Protein AF-A0A914RDE6-F1 (afdb_monomer_lite)

Structure (mmCIF, N/CA/C/O backbone):
data_AF-A0A914RDE6-F1
#
_entry.id   AF-A0A914RDE6-F1
#
loop_
_atom_site.group_PDB
_atom_site.id
_atom_site.type_symbol
_atom_site.label_atom_id
_atom_site.label_alt_id
_atom_site.label_comp_id
_atom_site.label_asym_id
_atom_site.label_entity_id
_atom_site.label_seq_id
_atom_site.pdbx_PDB_ins_code
_atom_site.Cartn_x
_atom_site.Cartn_y
_atom_site.Cartn_z
_atom_site.occupancy
_atom_site.B_iso_or_equiv
_atom_site.auth_seq_id
_atom_site.auth_comp_id
_atom_site.auth_asym_id
_atom_site.auth_atom_id
_atom_site.pdbx_PDB_model_num
ATOM 1 N N . MET A 1 1 ? 12.003 3.954 -15.598 1.00 60.91 1 MET A N 1
ATOM 2 C CA . MET A 1 1 ? 10.989 4.030 -14.526 1.00 60.91 1 MET A CA 1
ATOM 3 C C . MET A 1 1 ? 10.603 2.639 -14.032 1.00 60.91 1 MET A C 1
ATOM 5 O O . MET A 1 1 ? 10.788 2.389 -12.853 1.00 60.91 1 MET A O 1
ATOM 9 N N . ALA A 1 2 ? 10.222 1.708 -14.919 1.00 73.06 2 ALA A N 1
ATOM 10 C CA . ALA A 1 2 ? 9.855 0.326 -14.563 1.00 73.06 2 ALA A CA 1
ATOM 11 C C . ALA A 1 2 ? 10.873 -0.408 -13.661 1.00 73.06 2 ALA A C 1
ATOM 13 O O . ALA A 1 2 ? 10.516 -0.872 -12.587 1.00 73.06 2 ALA A O 1
ATOM 14 N N . ALA A 1 3 ? 12.165 -0.395 -14.014 1.00 80.94 3 ALA A N 1
ATOM 15 C CA . ALA A 1 3 ? 13.202 -1.069 -13.220 1.00 80.94 3 ALA A CA 1
ATOM 16 C C . ALA A 1 3 ? 13.395 -0.508 -11.794 1.00 80.94 3 ALA A C 1
ATOM 18 O O . ALA A 1 3 ? 13.958 -1.192 -10.944 1.00 80.94 3 ALA A O 1
ATOM 19 N N . ALA A 1 4 ? 12.980 0.738 -11.532 1.00 83.88 4 ALA A N 1
ATOM 20 C CA . ALA A 1 4 ? 13.019 1.307 -10.186 1.00 83.88 4 ALA A CA 1
ATOM 21 C C . ALA A 1 4 ? 11.832 0.808 -9.351 1.00 83.88 4 ALA A C 1
ATOM 23 O O . ALA A 1 4 ? 12.029 0.440 -8.198 1.00 83.88 4 ALA A O 1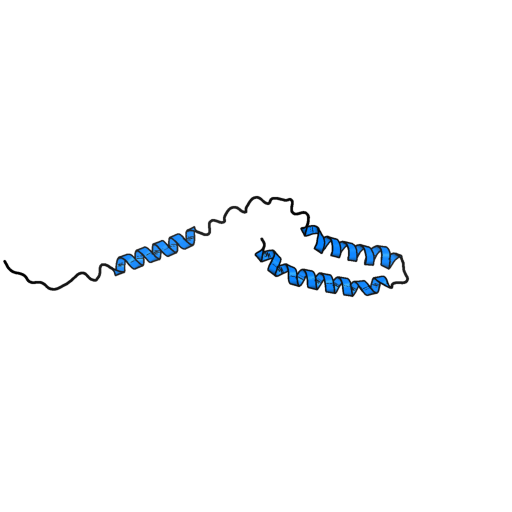
ATOM 24 N N . VAL A 1 5 ? 10.639 0.734 -9.957 1.00 82.94 5 VAL A N 1
ATOM 25 C CA . VAL A 1 5 ? 9.420 0.215 -9.319 1.00 82.94 5 VAL A CA 1
ATOM 26 C C . VAL A 1 5 ? 9.600 -1.251 -8.930 1.00 82.94 5 VAL A C 1
ATOM 28 O O . VAL A 1 5 ? 9.379 -1.581 -7.772 1.00 82.94 5 VAL A O 1
ATOM 31 N N . ASP A 1 6 ? 10.122 -2.099 -9.821 1.00 83.44 6 ASP A N 1
ATOM 32 C CA . ASP A 1 6 ? 10.334 -3.529 -9.533 1.00 83.44 6 ASP A CA 1
ATOM 33 C C . ASP A 1 6 ? 11.192 -3.782 -8.285 1.00 83.44 6 ASP A C 1
ATOM 35 O O . ASP A 1 6 ? 10.958 -4.735 -7.543 1.00 83.44 6 ASP A O 1
ATOM 39 N N . ARG A 1 7 ? 12.186 -2.921 -8.020 1.00 86.81 7 ARG A N 1
ATOM 40 C CA . ARG A 1 7 ? 13.082 -3.092 -6.865 1.00 86.81 7 ARG A CA 1
ATOM 41 C C . ARG A 1 7 ? 12.488 -2.616 -5.546 1.00 86.81 7 ARG A C 1
ATOM 43 O O . ARG A 1 7 ? 12.899 -3.112 -4.502 1.00 86.81 7 ARG A O 1
ATOM 50 N N . VAL A 1 8 ? 11.562 -1.661 -5.580 1.00 89.62 8 VAL A N 1
ATOM 51 C CA . VAL A 1 8 ? 10.942 -1.102 -4.366 1.00 89.62 8 VAL A CA 1
ATOM 52 C C . VAL A 1 8 ? 9.562 -1.693 -4.088 1.00 89.62 8 VAL A C 1
ATOM 54 O O . VAL A 1 8 ? 9.097 -1.628 -2.958 1.00 89.62 8 VAL A O 1
ATOM 57 N N . PHE A 1 9 ? 8.924 -2.324 -5.076 1.00 86.19 9 PHE A N 1
ATOM 58 C CA . PHE A 1 9 ? 7.574 -2.866 -4.949 1.00 86.19 9 PHE A CA 1
ATOM 59 C C . PHE A 1 9 ? 7.480 -3.957 -3.876 1.00 86.19 9 PHE A C 1
ATOM 61 O O . PHE A 1 9 ? 6.648 -3.875 -2.976 1.00 86.19 9 PHE A O 1
ATOM 68 N N . VAL A 1 10 ? 8.380 -4.943 -3.917 1.00 90.50 10 VAL A N 1
ATOM 69 C CA . VAL A 1 10 ? 8.399 -6.062 -2.959 1.00 90.50 10 VAL A CA 1
ATOM 70 C C . VAL A 1 10 ? 8.518 -5.592 -1.497 1.00 90.50 10 VAL A C 1
ATOM 72 O O . VAL A 1 10 ? 7.655 -5.958 -0.696 1.00 90.50 10 VAL A O 1
ATOM 75 N N . PRO A 1 11 ? 9.517 -4.771 -1.110 1.00 92.44 11 PRO A N 1
ATOM 76 C CA . PRO A 1 11 ? 9.615 -4.284 0.267 1.00 92.44 11 PRO A CA 1
ATOM 77 C C . PRO A 1 11 ? 8.452 -3.368 0.677 1.00 92.44 11 PRO A C 1
ATOM 79 O O . PRO A 1 11 ? 8.065 -3.391 1.843 1.00 92.44 11 PRO A O 1
ATOM 82 N N . VAL A 1 12 ? 7.852 -2.609 -0.249 1.00 91.50 12 VAL A N 1
ATOM 83 C CA . VAL A 1 12 ? 6.679 -1.762 0.040 1.00 91.50 12 VAL A CA 1
ATOM 84 C C . VAL A 1 12 ? 5.454 -2.604 0.389 1.00 91.50 12 VAL A C 1
ATOM 86 O O . VAL A 1 12 ? 4.819 -2.352 1.411 1.00 91.50 12 VAL A O 1
ATOM 89 N N . ILE A 1 13 ? 5.146 -3.633 -0.406 1.00 92.31 13 ILE A N 1
ATOM 90 C CA . ILE A 1 13 ? 4.021 -4.533 -0.116 1.00 92.31 13 ILE A CA 1
ATOM 91 C C . ILE A 1 13 ? 4.250 -5.269 1.204 1.00 92.31 13 ILE A C 1
ATOM 93 O O . ILE A 1 13 ? 3.336 -5.364 2.021 1.00 92.31 13 ILE A O 1
ATOM 97 N N . HIS A 1 14 ? 5.473 -5.742 1.453 1.00 94.06 14 HIS A N 1
ATOM 98 C CA . HIS A 1 14 ? 5.786 -6.420 2.707 1.00 94.06 14 HIS A CA 1
ATOM 99 C C . HIS A 1 14 ? 5.614 -5.487 3.915 1.00 94.06 14 HIS A C 1
ATOM 101 O O . HIS A 1 14 ? 4.952 -5.854 4.883 1.00 94.06 14 HIS A O 1
ATOM 107 N N . GLY A 1 15 ? 6.122 -4.253 3.829 1.00 93.75 15 GLY A N 1
ATOM 108 C CA . GLY A 1 15 ? 5.954 -3.244 4.875 1.00 93.75 15 GLY A CA 1
ATOM 109 C C . GLY A 1 15 ? 4.489 -2.873 5.118 1.00 93.75 15 GLY A C 1
ATOM 110 O O . GLY A 1 15 ? 4.054 -2.794 6.269 1.00 93.75 15 GLY A O 1
ATOM 111 N N . ALA A 1 16 ? 3.696 -2.720 4.057 1.00 92.56 16 ALA A N 1
ATOM 112 C CA . ALA A 1 16 ? 2.265 -2.462 4.174 1.00 92.56 16 ALA A CA 1
ATOM 113 C C . ALA A 1 16 ? 1.528 -3.608 4.888 1.00 92.56 16 ALA A C 1
ATOM 115 O O . ALA A 1 16 ? 0.735 -3.350 5.793 1.00 92.56 16 ALA A O 1
ATOM 116 N N . LEU A 1 17 ? 1.834 -4.867 4.549 1.00 93.31 17 LEU A N 1
ATOM 117 C CA . LEU A 1 17 ? 1.252 -6.042 5.205 1.00 93.31 17 LEU A CA 1
ATOM 118 C C . LEU A 1 17 ? 1.649 -6.136 6.682 1.00 93.31 17 LEU A C 1
ATOM 120 O O . LEU A 1 17 ? 0.785 -6.368 7.524 1.00 93.31 17 LEU A O 1
ATOM 124 N N . SER A 1 18 ? 2.922 -5.910 7.025 1.00 95.06 18 SER A N 1
ATOM 125 C CA . SER A 1 18 ? 3.366 -5.895 8.426 1.00 95.06 18 SER A CA 1
ATOM 126 C C . SER A 1 18 ? 2.653 -4.812 9.241 1.00 95.06 18 SER A C 1
ATOM 128 O O . SER A 1 18 ? 2.283 -5.047 10.390 1.00 95.06 18 SER A O 1
ATOM 130 N N . THR A 1 19 ? 2.407 -3.647 8.639 1.00 94.00 19 THR A N 1
ATOM 131 C CA . THR A 1 19 ? 1.686 -2.548 9.295 1.00 94.00 19 THR A CA 1
ATOM 132 C C . THR A 1 19 ? 0.207 -2.885 9.471 1.00 94.00 19 THR A C 1
ATOM 134 O O . THR A 1 19 ? -0.337 -2.681 10.553 1.00 94.00 19 THR A O 1
ATOM 137 N N . LEU A 1 20 ? -0.428 -3.469 8.447 1.00 92.19 20 LEU A N 1
ATOM 138 C CA . LEU A 1 20 ? -1.821 -3.917 8.499 1.00 92.19 20 LEU A CA 1
ATOM 139 C C . LEU A 1 20 ? -2.032 -4.975 9.594 1.00 92.19 20 LEU A C 1
ATOM 141 O O . LEU A 1 20 ? -2.985 -4.890 10.366 1.00 92.19 20 LEU A O 1
ATOM 145 N N . LEU A 1 21 ? -1.108 -5.934 9.703 1.00 92.44 21 LEU A N 1
ATOM 146 C CA . LEU A 1 21 ? -1.115 -6.936 10.769 1.00 92.44 21 LEU A CA 1
ATOM 147 C C . LEU A 1 21 ? -0.893 -6.310 12.150 1.00 92.44 21 LEU A C 1
ATOM 149 O O . LEU A 1 21 ? -1.540 -6.719 13.106 1.00 92.44 21 LEU A O 1
ATOM 153 N N . GLY A 1 22 ? -0.028 -5.301 12.268 1.00 92.81 22 GLY A N 1
ATOM 154 C CA . GLY A 1 22 ? 0.181 -4.588 13.529 1.00 92.81 22 GLY A CA 1
ATOM 155 C C . GLY A 1 22 ? -1.068 -3.842 13.998 1.00 92.81 22 GLY A C 1
ATOM 156 O O . GLY A 1 22 ? -1.406 -3.877 15.181 1.00 92.81 22 GLY A O 1
ATOM 157 N N . ILE A 1 23 ? -1.794 -3.208 13.070 1.00 94.19 23 ILE A N 1
ATOM 158 C CA . ILE A 1 23 ? -2.985 -2.434 13.425 1.00 94.19 23 ILE A CA 1
ATOM 159 C C . ILE A 1 23 ? -4.253 -3.272 13.601 1.00 94.19 23 ILE A C 1
ATOM 161 O O . ILE A 1 23 ? -5.239 -2.759 14.123 1.00 94.19 23 ILE A O 1
ATOM 165 N N . ILE A 1 24 ? -4.246 -4.557 13.228 1.00 91.88 24 ILE A N 1
ATOM 166 C CA . ILE A 1 24 ? -5.429 -5.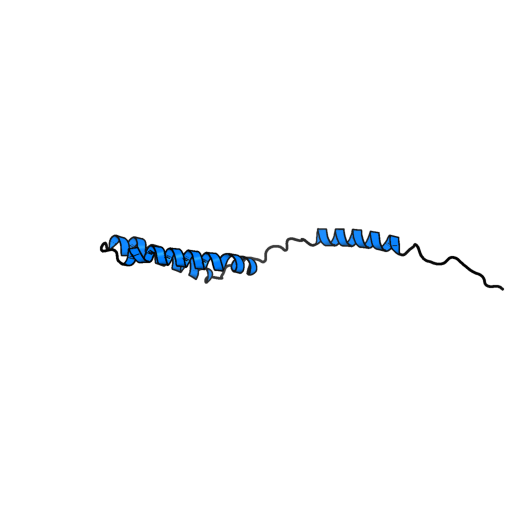422 13.355 1.00 91.88 24 ILE A CA 1
ATOM 167 C C . ILE A 1 24 ? -5.887 -5.570 14.813 1.00 91.88 24 ILE A C 1
ATOM 169 O O . ILE A 1 24 ? -7.075 -5.715 15.079 1.00 91.88 24 ILE A O 1
ATOM 173 N N . MET A 1 25 ? -4.962 -5.451 15.770 1.00 91.62 25 MET A N 1
ATOM 174 C CA . MET A 1 25 ? -5.276 -5.456 17.201 1.00 91.62 25 MET A CA 1
ATOM 175 C C . MET A 1 25 ? -6.123 -4.242 17.615 1.00 91.62 25 MET A C 1
ATOM 177 O O . MET A 1 25 ? -6.947 -4.354 18.519 1.00 91.62 25 MET A O 1
ATOM 181 N N . LEU A 1 26 ? -5.979 -3.096 16.934 1.00 88.81 26 LEU A N 1
ATOM 182 C CA . LEU A 1 26 ? -6.793 -1.900 17.194 1.00 88.81 26 LEU A CA 1
ATOM 183 C C . LEU A 1 26 ? -8.247 -2.073 16.727 1.00 88.81 26 LEU A C 1
ATOM 185 O O . LEU A 1 26 ? -9.122 -1.381 17.242 1.00 88.81 26 LEU A O 1
ATOM 189 N N . ALA A 1 27 ? -8.523 -2.995 15.796 1.00 87.62 27 ALA A N 1
ATOM 190 C CA . ALA A 1 27 ? -9.877 -3.254 15.301 1.00 87.62 27 ALA A CA 1
ATOM 191 C C . ALA A 1 27 ? -10.801 -3.868 16.368 1.00 87.62 27 ALA A C 1
ATOM 193 O O . ALA A 1 27 ? -12.015 -3.712 16.286 1.00 87.62 27 ALA A O 1
ATOM 194 N N . PHE A 1 28 ? -10.229 -4.533 17.376 1.00 88.62 28 PHE A N 1
ATOM 195 C CA . PHE A 1 28 ? -10.959 -5.169 18.479 1.00 88.62 28 PHE A CA 1
ATOM 196 C C . PHE A 1 28 ? -11.008 -4.308 19.749 1.00 88.62 28 PHE A C 1
ATOM 198 O O . PHE A 1 28 ? -11.330 -4.805 20.825 1.00 88.62 28 PHE A O 1
ATOM 205 N N . SER A 1 29 ? -10.655 -3.024 19.654 1.00 92.50 29 SER A N 1
ATOM 206 C CA . SER A 1 29 ? -10.703 -2.124 20.804 1.00 92.50 29 SER A CA 1
ATOM 207 C C . SER A 1 29 ? -12.151 -1.795 21.190 1.00 92.50 29 SER A C 1
ATOM 209 O O . SER A 1 29 ? -12.959 -1.461 20.329 1.00 92.50 29 SER A O 1
ATOM 211 N N . GLU A 1 30 ? -12.462 -1.829 22.490 1.00 91.94 30 GLU A N 1
ATOM 212 C CA . GLU A 1 30 ? -13.770 -1.436 23.054 1.00 91.94 30 GLU A CA 1
ATOM 213 C C . GLU A 1 30 ? -14.087 0.055 22.826 1.00 91.94 30 GLU A C 1
ATOM 215 O O . GLU A 1 30 ? -15.241 0.477 22.814 1.00 91.94 30 GLU A O 1
ATOM 220 N N . PHE A 1 31 ? -13.057 0.870 22.603 1.00 91.81 31 PHE A N 1
ATOM 221 C CA . PHE A 1 31 ? -13.204 2.301 22.396 1.00 91.81 31 PHE A CA 1
ATOM 222 C C . PHE A 1 31 ? -13.464 2.615 20.919 1.00 91.81 31 PHE A C 1
ATOM 224 O O . PHE A 1 31 ? -12.559 2.534 20.086 1.00 91.81 31 PHE A O 1
ATOM 231 N N . GLU A 1 32 ? -14.667 3.097 20.596 1.00 88.62 32 GLU A N 1
ATOM 232 C CA . GLU A 1 32 ? -15.007 3.550 19.234 1.00 88.62 32 GLU A CA 1
ATOM 233 C C . GLU A 1 32 ? -14.047 4.621 18.702 1.00 88.62 32 GLU A C 1
ATOM 235 O O . GLU A 1 32 ? -13.773 4.679 17.502 1.00 88.62 32 GLU A O 1
ATOM 240 N N . PHE A 1 33 ? -13.495 5.448 19.593 1.00 92.50 33 PHE A N 1
ATOM 241 C CA . PHE A 1 33 ? -12.473 6.431 19.248 1.00 92.50 33 PHE A CA 1
ATOM 242 C C . PHE A 1 33 ? -11.241 5.765 18.610 1.00 92.50 33 PHE A C 1
ATOM 244 O O . PHE A 1 33 ? -10.719 6.227 17.595 1.00 92.50 33 PHE A O 1
ATOM 251 N N . VAL A 1 34 ? -10.805 4.633 19.159 1.00 91.88 34 VAL A N 1
ATOM 252 C CA . VAL A 1 34 ? -9.638 3.902 18.665 1.00 91.88 34 VAL A CA 1
ATOM 253 C C . VAL A 1 34 ? -9.918 3.315 17.281 1.00 91.88 34 VAL A C 1
ATOM 255 O O . VAL A 1 34 ? -9.127 3.497 16.352 1.00 91.88 34 VAL A O 1
ATOM 258 N N . VAL A 1 35 ? -11.082 2.689 17.105 1.00 93.62 35 VAL A N 1
ATOM 259 C CA . VAL A 1 35 ? -11.456 2.079 15.824 1.00 93.62 35 VAL A CA 1
ATOM 260 C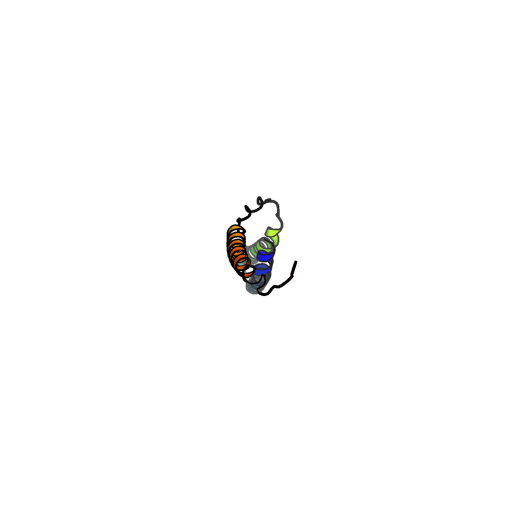 C . VAL A 1 35 ? -11.655 3.148 14.738 1.00 93.62 35 VAL A C 1
ATOM 262 O O . VAL A 1 35 ? -11.071 3.045 13.658 1.00 93.62 35 VAL A O 1
ATOM 265 N N . LYS A 1 36 ? -12.416 4.219 15.006 1.00 92.19 36 LYS A N 1
ATOM 266 C CA . LYS A 1 36 ? -12.724 5.250 13.995 1.00 92.19 36 LYS A CA 1
ATOM 267 C C . LYS A 1 36 ? -11.532 6.119 13.610 1.00 92.19 36 LYS A C 1
ATOM 269 O O . LYS A 1 36 ? -11.425 6.477 12.441 1.00 92.19 36 LYS A O 1
ATOM 274 N N . TYR A 1 37 ? -10.676 6.504 14.554 1.00 94.56 37 TYR A N 1
ATOM 275 C CA . TYR A 1 37 ? -9.640 7.506 14.278 1.00 94.56 37 TYR A CA 1
ATOM 276 C C . TYR A 1 37 ? -8.256 6.912 14.053 1.00 94.56 37 TYR A C 1
ATOM 278 O O . TYR A 1 37 ? -7.467 7.510 13.330 1.00 94.56 37 TYR A O 1
ATOM 286 N N . PHE A 1 38 ? -7.958 5.736 14.610 1.00 91.38 38 PHE A N 1
ATOM 287 C CA . PHE A 1 38 ? -6.663 5.090 14.399 1.00 91.38 38 PHE A CA 1
ATOM 288 C C . PHE A 1 38 ? -6.774 3.962 13.385 1.00 91.38 38 PHE A C 1
ATOM 290 O O . PHE A 1 38 ? -6.097 4.008 12.363 1.00 91.38 38 PHE A O 1
ATOM 297 N N . PHE A 1 39 ? -7.650 2.979 13.606 1.00 93.69 39 PHE A N 1
ATOM 298 C CA . PHE A 1 39 ? -7.729 1.822 12.711 1.00 93.69 39 PHE A CA 1
ATOM 299 C C . PHE A 1 39 ? -8.216 2.198 11.304 1.00 93.69 39 PHE A C 1
ATOM 301 O O . PHE A 1 39 ? -7.551 1.875 10.317 1.00 93.69 39 PHE A O 1
ATOM 308 N N . VAL A 1 40 ? -9.333 2.926 11.195 1.00 94.19 40 VAL A N 1
ATOM 309 C CA . VAL A 1 40 ? -9.895 3.324 9.890 1.00 94.19 40 VAL A CA 1
ATOM 310 C C . VAL A 1 40 ? -8.955 4.270 9.140 1.00 94.19 40 VAL A C 1
ATOM 312 O O . VAL A 1 40 ? -8.716 4.062 7.952 1.00 94.19 40 VAL A O 1
ATOM 315 N N . VAL A 1 41 ? -8.372 5.266 9.816 1.00 95.06 41 VAL A N 1
ATOM 316 C CA . VAL A 1 41 ? -7.441 6.215 9.178 1.00 95.06 41 VAL A CA 1
ATOM 317 C C . VAL A 1 41 ? -6.163 5.512 8.723 1.00 95.06 41 VAL A C 1
ATOM 319 O O . VAL A 1 41 ? -5.754 5.696 7.581 1.00 95.06 41 VAL A O 1
ATOM 322 N N . MET A 1 42 ? -5.552 4.665 9.560 1.00 94.12 42 MET A N 1
ATOM 323 C CA . MET A 1 42 ? -4.330 3.939 9.187 1.00 94.12 42 MET A CA 1
ATOM 324 C C . MET A 1 42 ? -4.576 2.959 8.041 1.00 94.12 42 MET A C 1
ATOM 326 O O . MET A 1 42 ? -3.788 2.903 7.099 1.00 94.12 42 MET A O 1
ATOM 330 N N . THR A 1 43 ? -5.695 2.234 8.067 1.00 93.00 43 THR A N 1
ATOM 331 C CA . THR A 1 43 ? -6.068 1.324 6.975 1.00 93.00 43 THR A CA 1
ATOM 332 C C . THR A 1 43 ? -6.322 2.093 5.676 1.00 93.00 43 THR A C 1
ATOM 334 O O . THR A 1 43 ? -5.847 1.680 4.618 1.00 93.00 43 THR A O 1
ATOM 337 N N . ALA A 1 44 ? -7.000 3.245 5.743 1.00 93.25 44 ALA A N 1
ATOM 338 C CA . ALA A 1 44 ? -7.215 4.112 4.586 1.00 93.25 44 ALA A CA 1
ATOM 339 C C . ALA A 1 44 ? -5.895 4.664 4.025 1.00 93.25 44 ALA A C 1
ATOM 341 O O . ALA A 1 44 ? -5.703 4.645 2.814 1.00 93.25 44 ALA A O 1
ATOM 342 N N . LEU A 1 45 ? -4.957 5.091 4.878 1.00 92.19 45 LEU A N 1
ATOM 343 C CA . LEU A 1 45 ? -3.635 5.559 4.448 1.00 92.19 45 LEU A CA 1
ATOM 344 C C . LEU A 1 45 ? -2.831 4.462 3.742 1.00 92.19 45 LEU A C 1
ATOM 346 O O . LEU A 1 45 ? -2.208 4.736 2.719 1.00 92.19 45 LEU A O 1
ATOM 350 N N . ILE A 1 46 ? -2.867 3.224 4.242 1.00 92.31 46 ILE A N 1
ATOM 351 C CA . ILE A 1 46 ? -2.211 2.081 3.591 1.00 92.31 46 ILE A CA 1
ATOM 352 C C . ILE A 1 46 ? -2.865 1.794 2.232 1.00 92.31 46 ILE A C 1
ATOM 354 O O . ILE A 1 46 ? -2.161 1.613 1.239 1.00 92.31 46 ILE A O 1
ATOM 358 N N . ALA A 1 47 ? -4.200 1.797 2.164 1.00 90.69 47 ALA A N 1
ATOM 359 C CA . ALA A 1 47 ? -4.932 1.582 0.918 1.00 90.69 47 ALA A CA 1
ATOM 360 C C . ALA A 1 47 ? -4.608 2.663 -0.124 1.00 90.69 47 ALA A C 1
ATOM 362 O O . ALA A 1 47 ? -4.273 2.335 -1.257 1.00 90.69 47 ALA A O 1
ATOM 363 N N . ILE A 1 48 ? -4.624 3.939 0.269 1.00 89.56 48 ILE A N 1
ATOM 364 C CA . ILE A 1 48 ? -4.235 5.066 -0.590 1.00 89.56 48 ILE A CA 1
ATOM 365 C C . ILE A 1 48 ? -2.767 4.920 -1.015 1.00 89.56 48 ILE A C 1
ATOM 367 O O . ILE A 1 48 ? -2.467 5.019 -2.195 1.00 89.56 48 ILE A O 1
ATOM 371 N N . GLY A 1 49 ? -1.848 4.585 -0.106 1.00 86.38 49 GLY A N 1
ATOM 372 C CA . GLY A 1 49 ? -0.429 4.403 -0.434 1.00 86.38 49 GLY A CA 1
ATOM 373 C C . GLY A 1 49 ? -0.153 3.304 -1.470 1.00 86.38 49 GLY A C 1
ATOM 374 O O . GLY A 1 49 ? 0.793 3.424 -2.248 1.00 86.38 49 GLY A O 1
ATOM 375 N N . ILE A 1 50 ? -0.984 2.256 -1.514 1.00 85.56 50 ILE A N 1
ATOM 376 C CA . ILE A 1 50 ? -0.880 1.165 -2.498 1.00 85.56 50 ILE A CA 1
ATOM 377 C C . ILE A 1 50 ? -1.645 1.484 -3.793 1.00 85.56 50 ILE A C 1
ATOM 379 O O . ILE A 1 50 ? -1.199 1.083 -4.867 1.00 85.56 50 ILE A O 1
ATOM 383 N N . VAL A 1 51 ? -2.784 2.184 -3.710 1.00 80.12 51 VAL A N 1
ATOM 384 C CA . VAL A 1 51 ? -3.712 2.420 -4.838 1.00 80.12 51 VAL A CA 1
ATOM 385 C C . VAL A 1 51 ? -3.442 3.734 -5.581 1.00 80.12 51 VAL A C 1
ATOM 387 O O . VAL A 1 51 ? -3.609 3.781 -6.794 1.00 80.12 51 VAL A O 1
ATOM 390 N N . SER A 1 52 ? -2.929 4.777 -4.925 1.00 66.19 52 SER A N 1
ATOM 391 C CA . SER A 1 52 ? -2.569 6.053 -5.563 1.00 66.19 52 SER A CA 1
ATOM 392 C C . SER A 1 52 ? -1.558 6.010 -6.723 1.00 66.19 52 SER A C 1
ATOM 394 O O . SER A 1 52 ? -1.515 6.997 -7.454 1.00 66.19 52 SER A O 1
ATOM 396 N N . PRO A 1 53 ? -0.784 4.944 -7.013 1.00 59.06 53 PRO A N 1
ATOM 397 C CA . PRO A 1 53 ? -0.109 4.854 -8.310 1.00 59.06 53 PRO A CA 1
ATOM 398 C C . PRO A 1 53 ? -1.049 4.731 -9.529 1.00 59.06 53 PRO A C 1
ATOM 400 O O . PRO A 1 53 ? -0.543 4.765 -10.650 1.00 59.06 53 PRO A O 1
ATOM 403 N N . VAL A 1 54 ? -2.374 4.576 -9.364 1.00 56.34 54 VAL A N 1
ATOM 404 C CA . VAL A 1 54 ? -3.313 4.368 -10.489 1.00 56.34 54 VAL A CA 1
ATOM 405 C C . VAL A 1 54 ? -3.647 5.634 -11.290 1.00 56.34 54 VAL A C 1
ATOM 407 O O . VAL A 1 54 ? -3.984 5.514 -12.468 1.00 56.34 54 VAL A O 1
ATOM 410 N N . ASP A 1 55 ? -3.472 6.836 -10.732 1.00 57.50 55 ASP A N 1
ATOM 411 C CA . ASP A 1 55 ? -3.669 8.101 -11.459 1.00 57.50 55 ASP A CA 1
ATOM 412 C C . ASP A 1 55 ? -2.427 8.442 -12.304 1.00 57.50 55 ASP A C 1
ATOM 414 O O . ASP A 1 55 ? -1.705 9.416 -12.095 1.00 57.50 55 ASP A O 1
ATOM 418 N N . GLY A 1 56 ? -2.143 7.577 -13.276 1.00 60.19 56 GLY A N 1
ATOM 419 C CA . GLY A 1 56 ? -1.055 7.690 -14.244 1.00 60.19 56 GLY A CA 1
ATOM 420 C C . GLY A 1 56 ? -1.272 8.771 -15.307 1.00 60.19 56 GLY A C 1
ATOM 421 O O . GLY A 1 56 ? -1.121 8.495 -16.497 1.00 60.19 56 GLY A O 1
ATOM 422 N N .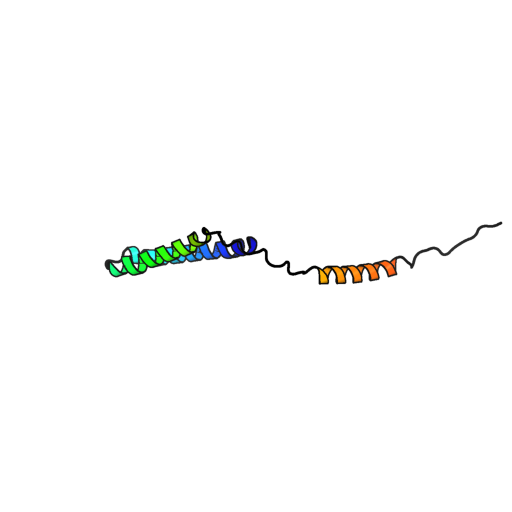 THR A 1 57 ? -1.611 10.000 -14.915 1.00 58.09 57 THR A N 1
ATOM 423 C CA . THR A 1 57 ? -1.786 11.126 -15.847 1.00 58.09 57 THR A CA 1
ATOM 424 C C . THR A 1 5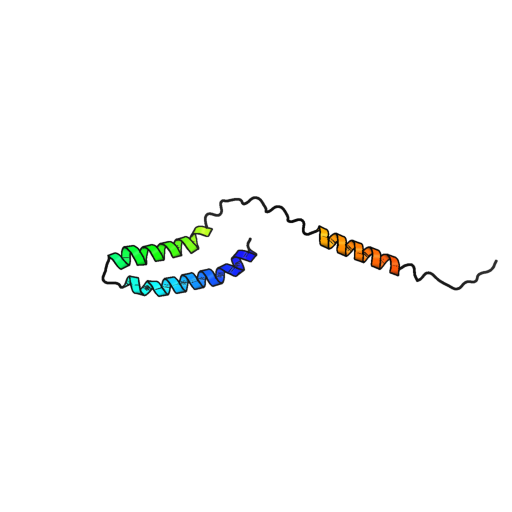7 ? -0.910 12.321 -15.516 1.00 58.09 57 THR A C 1
ATOM 426 O O . THR A 1 57 ? -1.355 13.450 -15.639 1.00 58.09 57 THR A O 1
ATOM 429 N N . ASP A 1 58 ? 0.360 12.100 -15.204 1.00 55.44 58 ASP A N 1
ATOM 430 C CA . ASP A 1 58 ? 1.367 13.076 -15.598 1.00 55.44 58 ASP A CA 1
ATOM 431 C C . ASP A 1 58 ? 2.306 12.393 -16.568 1.00 55.44 58 ASP A C 1
ATOM 433 O O . ASP A 1 58 ? 3.186 11.604 -16.218 1.00 55.44 58 ASP A O 1
ATOM 437 N N . LYS A 1 59 ? 2.067 12.694 -17.845 1.00 56.56 59 LYS A N 1
ATOM 438 C CA . LYS A 1 59 ? 3.051 12.533 -18.901 1.00 56.56 59 LYS A CA 1
ATOM 439 C C . LYS A 1 59 ? 4.293 13.313 -18.493 1.00 56.56 59 LYS A C 1
ATOM 441 O O . LYS A 1 59 ? 4.454 14.468 -18.875 1.00 56.56 59 LYS A O 1
ATOM 446 N N . LEU A 1 60 ? 5.175 12.689 -17.720 1.00 61.97 60 LEU A N 1
ATOM 447 C CA . LEU A 1 60 ? 6.487 13.252 -17.491 1.00 61.97 60 LEU A CA 1
ATOM 448 C C . LEU A 1 60 ? 7.149 13.316 -18.874 1.00 61.97 60 LEU A C 1
ATOM 450 O O . LEU A 1 60 ? 7.248 12.274 -19.539 1.00 61.97 60 LEU A O 1
ATOM 454 N N . PRO A 1 61 ? 7.540 14.507 -19.363 1.00 64.56 61 PRO A N 1
ATOM 455 C CA . PRO A 1 61 ? 8.277 14.602 -20.609 1.00 64.56 61 PRO A CA 1
ATOM 456 C C . PRO A 1 61 ? 9.485 13.665 -20.513 1.00 64.56 61 PRO A C 1
ATOM 458 O O . PRO A 1 61 ? 10.074 13.540 -19.432 1.00 64.56 61 PRO A O 1
ATOM 461 N N . PRO A 1 62 ? 9.823 12.953 -21.603 1.00 71.25 62 PRO A N 1
ATOM 462 C CA . PRO A 1 62 ? 10.912 11.992 -21.584 1.00 71.25 62 PRO A CA 1
ATOM 463 C C . PRO A 1 62 ? 12.150 12.670 -20.985 1.00 71.25 62 PRO A C 1
ATOM 465 O O . PRO A 1 62 ? 12.489 13.778 -21.413 1.00 71.25 62 PRO A O 1
ATOM 468 N N . PRO A 1 63 ? 12.804 12.059 -19.978 1.00 67.69 63 PRO A N 1
ATOM 469 C CA . PRO A 1 63 ? 13.992 12.646 -19.385 1.00 67.69 63 PRO A CA 1
ATOM 470 C C . PRO A 1 63 ? 14.990 12.929 -20.513 1.00 67.69 63 PRO A C 1
ATOM 472 O O . PRO A 1 63 ? 15.200 12.045 -21.354 1.00 67.69 63 PRO A O 1
ATOM 475 N N . PRO A 1 64 ? 15.580 14.139 -20.581 1.00 71.00 64 PRO A N 1
ATOM 476 C CA . PRO A 1 64 ? 16.549 14.462 -21.615 1.00 71.00 64 PRO A CA 1
ATOM 477 C C . PRO A 1 64 ? 17.621 13.383 -21.580 1.00 71.00 64 PRO A C 1
ATOM 479 O O . PRO A 1 64 ? 18.198 13.121 -20.523 1.00 71.00 64 PRO A O 1
ATOM 482 N N . ALA A 1 65 ? 17.821 12.703 -22.713 1.00 64.00 65 ALA A N 1
ATOM 483 C CA . ALA A 1 65 ? 18.766 11.608 -22.826 1.00 64.00 65 ALA A CA 1
ATOM 484 C C . ALA A 1 65 ? 20.122 12.108 -22.329 1.00 64.00 65 ALA A C 1
ATOM 486 O O . ALA A 1 65 ? 20.814 12.861 -23.019 1.00 64.00 65 ALA A O 1
ATOM 487 N N . LEU A 1 66 ? 20.481 11.728 -21.101 1.00 64.38 66 LEU A N 1
ATOM 488 C CA . LEU A 1 66 ? 21.764 12.065 -20.520 1.00 64.38 66 LEU A CA 1
ATOM 489 C C . LEU A 1 66 ? 22.769 11.386 -21.436 1.00 64.38 66 LEU A C 1
ATOM 491 O O . LEU A 1 66 ? 22.847 10.158 -21.489 1.00 64.38 66 LEU A O 1
ATOM 495 N N . ARG A 1 67 ? 23.420 12.205 -22.265 1.00 61.94 67 ARG A N 1
ATOM 496 C CA . ARG A 1 67 ? 24.229 11.835 -23.425 1.00 61.94 67 ARG A CA 1
ATOM 497 C C . ARG A 1 67 ? 25.495 11.118 -22.952 1.00 61.94 67 ARG A C 1
ATOM 499 O O . ARG A 1 67 ? 26.611 11.601 -23.109 1.00 61.94 67 ARG A O 1
ATOM 506 N N . ARG A 1 68 ? 25.324 9.914 -22.400 1.00 60.84 68 ARG A N 1
ATOM 507 C CA . ARG A 1 68 ? 26.346 8.980 -21.900 1.00 60.84 68 ARG A CA 1
ATOM 508 C C . ARG A 1 68 ? 27.115 8.308 -23.047 1.00 60.84 68 ARG A C 1
ATOM 510 O O . ARG A 1 68 ? 27.792 7.306 -22.855 1.00 60.84 68 ARG A O 1
ATOM 517 N N . SER A 1 69 ? 27.018 8.865 -24.255 1.00 55.69 69 SER A N 1
ATOM 518 C CA . SER A 1 69 ? 27.678 8.359 -25.457 1.00 55.69 69 SER A CA 1
ATOM 519 C C . SER A 1 69 ? 29.023 9.034 -25.742 1.00 55.69 69 SER A C 1
ATOM 521 O O . SER A 1 69 ? 29.742 8.570 -26.620 1.00 55.69 69 SER A O 1
ATOM 523 N N . ARG A 1 70 ? 29.404 10.096 -25.010 1.00 59.06 70 ARG A N 1
ATOM 524 C CA . ARG A 1 70 ? 30.711 10.749 -25.221 1.00 59.06 70 ARG A CA 1
ATOM 525 C C . ARG A 1 70 ? 31.879 9.861 -24.773 1.00 59.06 70 ARG A C 1
ATOM 527 O O . ARG A 1 70 ? 32.822 9.688 -25.533 1.00 59.06 70 ARG A O 1
ATOM 534 N N . ASN A 1 71 ? 31.775 9.216 -23.607 1.00 58.88 71 ASN A N 1
ATOM 535 C CA . ASN A 1 71 ? 32.876 8.394 -23.083 1.00 58.88 71 ASN A CA 1
ATOM 536 C C . ASN A 1 71 ? 33.090 7.105 -23.881 1.00 58.88 71 ASN A C 1
ATOM 538 O O . ASN A 1 71 ? 34.228 6.695 -24.066 1.00 58.88 71 ASN A O 1
ATOM 542 N N . LYS A 1 72 ? 32.025 6.491 -24.414 1.00 63.88 72 LYS A N 1
ATOM 543 C CA . LYS A 1 72 ? 32.175 5.300 -25.265 1.00 63.88 72 LYS A CA 1
ATOM 544 C C . LYS A 1 72 ? 32.848 5.628 -26.598 1.00 63.88 72 LYS A C 1
ATOM 546 O O . LYS A 1 72 ? 33.659 4.840 -27.062 1.00 63.88 72 LYS A O 1
ATOM 551 N N . ARG A 1 73 ? 32.559 6.802 -27.176 1.00 61.06 73 ARG A N 1
ATOM 552 C CA . ARG A 1 73 ? 33.170 7.239 -28.439 1.00 61.06 73 ARG A CA 1
ATOM 553 C C . ARG A 1 73 ? 34.659 7.546 -28.270 1.00 61.06 73 ARG A C 1
ATOM 555 O O . ARG A 1 73 ? 35.438 7.102 -29.094 1.00 61.06 73 ARG A O 1
ATOM 562 N N . LEU A 1 74 ? 35.046 8.197 -27.168 1.00 65.69 74 LEU A N 1
ATOM 563 C CA . LEU A 1 74 ? 36.454 8.466 -26.850 1.00 65.69 74 LEU A CA 1
ATOM 564 C C . LEU A 1 74 ? 37.254 7.172 -26.618 1.00 65.69 74 LEU A C 1
ATOM 566 O O . LEU A 1 74 ? 38.360 7.030 -27.125 1.00 65.69 74 LEU A O 1
ATOM 570 N N . VAL A 1 75 ? 36.684 6.210 -25.883 1.00 65.88 75 VAL A N 1
ATOM 571 C CA . VAL A 1 75 ? 37.332 4.905 -25.659 1.00 65.88 75 VAL A CA 1
ATOM 572 C C . VAL A 1 75 ? 37.448 4.124 -26.967 1.00 65.88 75 VAL A C 1
ATOM 574 O O . VAL A 1 75 ? 38.479 3.507 -27.214 1.00 65.88 75 VAL A O 1
ATOM 577 N N . GLN A 1 76 ? 36.429 4.180 -27.827 1.00 69.38 76 GLN A N 1
ATOM 578 C CA . GLN A 1 76 ? 36.482 3.542 -29.139 1.00 69.38 76 GLN A CA 1
ATOM 579 C C . GLN A 1 76 ? 37.519 4.204 -30.056 1.00 69.38 76 GLN A C 1
ATOM 581 O O . GLN A 1 76 ? 38.263 3.485 -30.706 1.00 69.38 76 GLN A O 1
ATOM 586 N N . GLU A 1 77 ? 37.631 5.534 -30.045 1.00 63.31 77 GLU A N 1
ATOM 587 C CA . GLU A 1 77 ? 38.628 6.292 -30.815 1.00 63.31 77 GLU A CA 1
ATOM 588 C C . GLU A 1 77 ? 40.065 6.001 -30.343 1.00 63.31 77 GLU A C 1
ATOM 590 O O . GLU A 1 77 ? 40.948 5.738 -31.160 1.00 63.31 77 GLU A O 1
ATOM 595 N N . MET A 1 78 ? 40.289 5.918 -29.024 1.00 63.31 78 MET A N 1
ATOM 596 C CA . MET A 1 78 ? 41.572 5.473 -28.458 1.00 63.31 78 MET A CA 1
ATOM 597 C C . MET A 1 78 ? 41.908 4.026 -28.838 1.00 63.31 78 MET A C 1
ATOM 599 O O . MET A 1 78 ? 43.077 3.697 -29.040 1.00 63.31 78 MET A O 1
ATOM 603 N N . GLN A 1 79 ? 40.906 3.150 -28.956 1.00 64.38 79 GLN A N 1
ATOM 604 C CA . GLN A 1 79 ? 41.121 1.764 -29.372 1.00 64.38 79 GLN A CA 1
ATOM 605 C C . GLN A 1 79 ? 41.342 1.617 -30.880 1.00 64.38 79 GLN A C 1
ATOM 607 O O . GLN A 1 79 ? 42.123 0.756 -31.276 1.0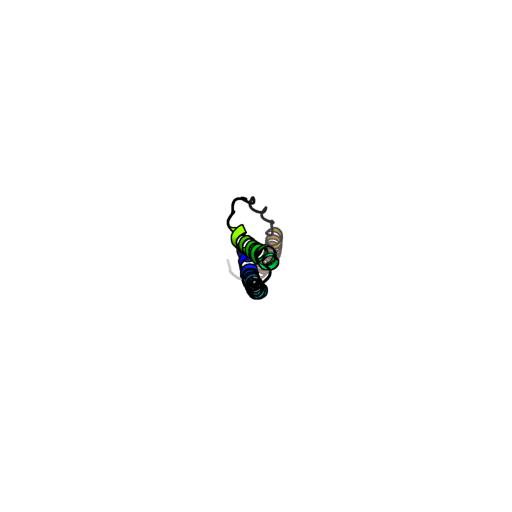0 64.38 79 GLN A O 1
ATOM 612 N N . THR A 1 80 ? 40.717 2.445 -31.721 1.00 62.91 80 THR A N 1
ATOM 613 C CA . THR A 1 80 ? 40.967 2.435 -33.169 1.00 62.91 80 THR A CA 1
ATOM 614 C C . THR A 1 80 ? 42.320 3.041 -33.521 1.00 62.91 80 THR A C 1
ATOM 616 O O . THR A 1 80 ? 42.983 2.497 -34.392 1.00 62.91 80 THR A O 1
ATOM 619 N N . HIS A 1 81 ? 42.782 4.075 -32.805 1.00 58.56 81 HIS A N 1
ATOM 620 C CA . HIS A 1 81 ? 44.151 4.584 -32.971 1.00 58.56 81 HIS A CA 1
ATOM 621 C C . HIS A 1 81 ? 45.187 3.517 -32.591 1.00 58.56 81 HIS A C 1
ATOM 623 O O . HIS A 1 81 ? 46.094 3.238 -33.360 1.00 58.56 81 HIS A O 1
ATOM 629 N N . ARG A 1 82 ? 44.995 2.834 -31.450 1.00 59.91 82 ARG A N 1
ATOM 630 C CA . ARG A 1 82 ? 45.849 1.707 -31.027 1.00 59.91 82 ARG A CA 1
ATOM 631 C C . ARG A 1 82 ? 45.848 0.529 -32.007 1.00 59.91 82 ARG A C 1
ATOM 633 O O . ARG A 1 82 ? 46.860 -0.153 -32.100 1.00 59.91 82 ARG A O 1
ATOM 640 N N . ARG A 1 83 ? 44.721 0.238 -32.672 1.00 58.62 83 ARG A N 1
ATOM 641 C CA . ARG A 1 83 ? 44.634 -0.865 -33.648 1.00 58.62 83 ARG A CA 1
ATOM 642 C C . ARG A 1 83 ? 45.316 -0.525 -34.970 1.00 58.62 83 ARG A C 1
ATOM 644 O O . ARG A 1 83 ? 45.955 -1.404 -35.525 1.00 58.62 83 ARG A O 1
ATOM 651 N N . ASN A 1 84 ? 45.227 0.722 -35.432 1.00 59.16 84 ASN A N 1
ATOM 652 C CA . ASN A 1 84 ? 45.816 1.122 -36.710 1.00 59.16 84 ASN A CA 1
ATOM 653 C C . ASN A 1 84 ? 47.354 1.052 -36.690 1.00 59.16 84 ASN A C 1
ATOM 655 O O . ASN A 1 84 ? 47.951 0.587 -37.649 1.00 59.16 84 ASN A O 1
ATOM 659 N N . ASP A 1 85 ? 47.983 1.401 -35.562 1.00 61.38 85 ASP A N 1
ATOM 660 C CA . ASP A 1 85 ? 49.443 1.293 -35.375 1.00 61.38 85 ASP A CA 1
ATOM 661 C C . ASP A 1 85 ? 49.966 -0.164 -35.396 1.00 61.38 85 ASP A C 1
ATOM 663 O O . ASP A 1 85 ? 51.172 -0.395 -35.455 1.00 61.38 85 ASP A O 1
ATOM 667 N N . SER A 1 86 ? 49.079 -1.164 -35.311 1.00 59.12 86 SER A N 1
ATOM 668 C CA . SER A 1 86 ? 49.454 -2.588 -35.254 1.00 59.12 86 SER A CA 1
ATOM 669 C C . SER A 1 86 ? 49.566 -3.243 -36.636 1.00 59.12 86 SER A C 1
ATOM 671 O O . SER A 1 86 ? 50.283 -4.234 -36.773 1.00 59.12 86 SER A O 1
ATOM 673 N N . ASP A 1 87 ? 48.857 -2.714 -37.639 1.00 56.12 87 ASP A N 1
ATOM 674 C CA . ASP A 1 87 ? 48.726 -3.341 -38.963 1.00 56.12 87 ASP A CA 1
ATOM 675 C C . ASP A 1 87 ? 49.859 -2.948 -39.935 1.00 56.12 87 ASP A C 1
ATOM 677 O O . ASP A 1 87 ? 50.142 -3.689 -40.874 1.00 56.12 87 ASP A O 1
ATOM 681 N N . ASP A 1 88 ? 50.598 -1.864 -39.670 1.00 58.28 88 ASP A N 1
ATOM 682 C CA . ASP A 1 88 ? 51.701 -1.391 -40.532 1.00 58.28 88 ASP A CA 1
ATOM 683 C C . ASP A 1 88 ? 53.046 -2.123 -40.313 1.00 58.28 88 ASP A C 1
ATOM 685 O O . ASP A 1 88 ? 54.047 -1.809 -40.956 1.00 58.28 88 ASP A O 1
ATOM 689 N N . SER A 1 89 ? 53.109 -3.129 -39.432 1.00 59.81 89 SER A N 1
ATOM 690 C CA . SER A 1 89 ? 54.353 -3.873 -39.149 1.00 59.81 89 SER A CA 1
ATOM 691 C C . SER A 1 89 ? 54.533 -5.177 -39.938 1.00 59.81 89 SER A C 1
ATOM 693 O O . SER A 1 89 ? 55.475 -5.918 -39.659 1.00 59.81 89 SER A O 1
ATOM 695 N N . ASN A 1 90 ? 53.688 -5.488 -40.932 1.00 61.16 90 ASN A N 1
ATOM 696 C CA . ASN A 1 90 ? 53.889 -6.698 -41.739 1.00 61.16 90 ASN A CA 1
ATOM 697 C C . ASN A 1 90 ? 53.488 -6.560 -43.220 1.00 61.16 90 ASN A C 1
ATOM 699 O O . ASN A 1 90 ? 52.517 -7.164 -43.669 1.00 61.16 90 ASN A O 1
ATOM 703 N N . THR A 1 91 ? 54.299 -5.839 -44.005 1.00 56.81 91 THR A N 1
ATOM 704 C CA . THR A 1 91 ? 54.419 -6.083 -45.455 1.00 56.81 91 THR A CA 1
ATOM 705 C C . THR A 1 91 ? 55.894 -6.278 -45.847 1.00 56.81 91 THR A C 1
ATOM 707 O O . THR A 1 91 ? 56.589 -5.342 -46.225 1.00 56.81 91 THR A O 1
ATOM 710 N N . GLY A 1 92 ? 56.368 -7.520 -45.718 1.00 58.28 92 GLY A N 1
ATOM 711 C CA . GLY A 1 92 ? 57.192 -8.201 -46.729 1.00 58.28 92 GLY A CA 1
ATOM 712 C C . GLY A 1 92 ? 58.613 -7.705 -47.021 1.00 58.28 92 GLY A C 1
ATOM 713 O O . GLY A 1 92 ? 58.846 -6.967 -47.972 1.00 58.28 92 GLY A O 1
ATOM 714 N N . THR A 1 93 ? 59.579 -8.281 -46.306 1.00 60.22 93 THR A N 1
ATOM 715 C CA . THR A 1 93 ? 60.943 -8.542 -46.798 1.00 60.22 93 THR A CA 1
ATOM 716 C C . THR A 1 93 ? 60.937 -9.778 -47.726 1.00 60.22 93 THR A C 1
ATOM 718 O O . THR A 1 93 ? 60.235 -10.742 -47.426 1.00 60.22 93 THR A O 1
ATOM 721 N N . LEU A 1 94 ? 61.797 -9.739 -48.766 1.00 52.09 94 LEU A N 1
ATOM 722 C CA . LEU A 1 94 ? 62.323 -10.784 -49.692 1.00 52.09 94 LEU A CA 1
ATOM 723 C C . LEU A 1 94 ? 61.799 -10.780 -51.155 1.00 52.09 94 LEU A C 1
ATOM 725 O O . LEU A 1 94 ? 60.642 -11.088 -51.408 1.00 52.09 94 LEU A O 1
ATOM 729 N N . GLY A 1 95 ? 62.709 -10.459 -52.102 1.00 55.12 95 GLY A N 1
ATOM 730 C CA . GLY A 1 95 ? 62.555 -10.523 -53.578 1.00 55.12 95 GLY A CA 1
ATOM 731 C C . GLY A 1 95 ? 62.681 -11.949 -54.145 1.00 55.12 95 GLY A C 1
ATOM 732 O O . GLY A 1 95 ? 62.223 -12.865 -53.470 1.00 55.12 95 GLY A O 1
ATOM 733 N N . PRO A 1 96 ? 63.364 -12.227 -55.281 1.00 64.81 96 PRO A N 1
ATOM 734 C CA . PRO A 1 96 ? 63.804 -11.401 -56.416 1.00 64.81 96 PRO A CA 1
ATOM 735 C C . PRO A 1 96 ? 63.136 -11.847 -57.747 1.00 64.81 96 PRO A C 1
ATOM 737 O O . PRO A 1 96 ? 62.891 -13.034 -57.943 1.00 64.81 96 PRO A O 1
ATOM 740 N N . GLU A 1 97 ? 62.944 -10.965 -58.730 1.00 50.62 97 GLU A N 1
ATOM 741 C CA . GLU A 1 97 ? 62.700 -11.421 -60.110 1.00 50.62 97 GLU A CA 1
ATOM 742 C C . GLU A 1 97 ? 63.375 -10.520 -61.153 1.00 50.62 97 GLU A C 1
ATOM 744 O O . GLU A 1 97 ? 63.271 -9.297 -61.123 1.00 50.62 97 GLU A O 1
ATOM 749 N N . ASN A 1 98 ? 64.152 -11.194 -62.011 1.00 47.84 98 ASN A N 1
ATOM 750 C CA . ASN A 1 98 ? 64.654 -10.758 -63.318 1.00 47.84 98 ASN A CA 1
ATOM 751 C C . ASN A 1 98 ? 63.517 -10.108 -64.137 1.00 47.84 98 ASN A C 1
ATOM 753 O O . ASN A 1 98 ? 62.361 -10.456 -63.929 1.00 47.84 98 ASN A O 1
ATOM 757 N N . VAL A 1 99 ? 63.757 -9.104 -64.985 1.00 43.66 99 VAL A N 1
ATOM 758 C CA . VAL A 1 99 ? 64.383 -9.145 -66.326 1.00 43.66 99 VAL A CA 1
ATOM 759 C C . VAL A 1 99 ? 64.797 -7.739 -66.755 1.00 43.66 99 VAL A C 1
ATOM 761 O O . VAL A 1 99 ? 64.095 -6.778 -66.370 1.00 43.66 99 VAL A O 1
#

Foldseek 3Di:
DVVVCVVVVVVLVVVLVVVLVVCVVQCPDPDPCSCVPPVVVSNVVSVCVVCVVVPPPDPPPPDPPPCPVPVVVVVVVVVVVVVVVVPVPDDDDDDDDDD

pLDDT: mean 75.46, std 15.81, range [43.66, 95.06]

Sequence (99 aa):
MAAAVDRVFVPVIHGALSTLLGIIMLAFSEFEFVVKYFFVVMTALIAIGIVSPVDGTDKLPPPPALRRSRNKRLVQEMQTHRRNDSDDSNTGTLGPENV

Secondary structure (DSSP, 8-state):
-HHHHHHHHHHHHHHHHHHHHHHGGGGG-S-HHHIIIIIHHHHHHHHHHHHGGG-----PPPPP---TTHHHHHHHHHHHHHHHHHHTT-S--------

Radius of gyration: 33.14 Å; chains: 1; bounding box: 80×26×89 Å

Organism: Parascaris equorum (NCBI:txid6256)